Protein AF-A0A444IZS5-F1 (afdb_monomer_lite)

Secondary structure (DSSP, 8-state):
----GGGTTTS-S----HHHHS-THHHHHHHHHTTPPPTTTS--SSPPPHHHHHHHHHHHHHTTSB-TTSPBPHHHHHHHHS-SS-----

Foldseek 3Di:
DDDDPVVVPPDDPDDDDVLVVDQCLLVQLVCLVVVHPQLVPDPDPDRRDPVSSVRSLVVCVVQVQADPVRHGDPSVVVCNVPPPDPPDDD

Radius of gyration: 17.7 Å; chains: 1; bounding box: 53×27×27 Å

InterPro domains:
  IPR027417 P-loop containing nucleoside triphosphate hydrolase [SSF52540] (11-83)
  IPR042035 DEAH helicase, winged-helix domain [G3DSA:1.10.10.2130] (16-61)
  IPR048333 Helicase associated domain (HA2), winged-helix domain [PF04408] (59-84)

Sequence (90 aa):
RLYSEDDYLTRDEFTLPEIQRSNLAEVILQMLSLRLPEPRKFPFIDPPAPRAVNDGFRILRELGAIDSEHRLTQRGRIMLVCPLTRVSPE

Organism: NCBI:txid1859131

Structure (mmCIF, N/CA/C/O backbone):
data_AF-A0A444IZS5-F1
#
_entry.id   AF-A0A444IZS5-F1
#
loop_
_atom_site.group_PDB
_atom_site.id
_atom_site.type_symbol
_atom_site.label_atom_id
_atom_site.label_alt_id
_atom_site.label_comp_id
_atom_site.label_asym_id
_atom_site.label_entity_id
_atom_site.label_seq_id
_atom_site.pdbx_PDB_ins_code
_atom_site.Cartn_x
_atom_site.Cartn_y
_atom_site.Cartn_z
_atom_site.occupancy
_atom_site.B_iso_or_equiv
_atom_site.auth_seq_id
_atom_site.auth_comp_id
_atom_site.auth_asym_id
_atom_site.auth_atom_id
_atom_site.pdbx_PDB_model_num
ATOM 1 N N . ARG A 1 1 ? 38.501 -9.322 11.191 1.00 47.44 1 ARG A N 1
ATOM 2 C CA . ARG A 1 1 ? 37.638 -9.281 9.987 1.00 47.44 1 ARG A CA 1
ATOM 3 C C . ARG A 1 1 ? 37.945 -10.545 9.203 1.00 47.44 1 ARG A C 1
ATOM 5 O O . ARG A 1 1 ? 39.083 -10.683 8.788 1.00 47.44 1 ARG A O 1
ATOM 12 N N . LEU A 1 2 ? 37.002 -11.479 9.114 1.00 48.66 2 LEU A N 1
ATOM 13 C CA . LEU A 1 2 ? 37.151 -12.733 8.373 1.00 48.66 2 LEU A CA 1
ATOM 14 C C . LEU A 1 2 ? 36.034 -12.781 7.335 1.00 48.66 2 LEU A C 1
ATOM 16 O O . LEU A 1 2 ? 34.936 -13.203 7.663 1.00 48.66 2 LEU A O 1
ATOM 20 N N . TYR A 1 3 ? 36.317 -12.286 6.134 1.00 43.88 3 TYR A N 1
ATOM 21 C CA . TYR A 1 3 ? 35.582 -12.626 4.917 1.00 43.88 3 TYR A CA 1
ATOM 22 C C . TYR A 1 3 ? 36.597 -12.641 3.772 1.00 43.88 3 TYR A C 1
ATOM 24 O O . TYR A 1 3 ? 37.463 -11.764 3.709 1.00 43.88 3 TYR A O 1
ATOM 32 N N . SER A 1 4 ? 36.526 -13.685 2.954 1.00 59.62 4 SER A N 1
ATOM 33 C CA . SER A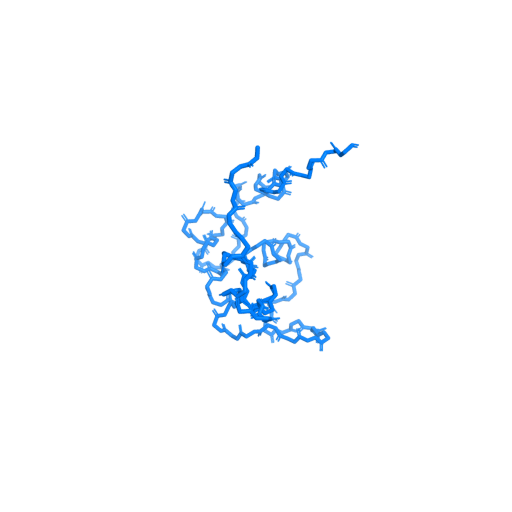 1 4 ? 37.414 -13.983 1.830 1.00 59.62 4 SER A CA 1
ATOM 34 C C . SER A 1 4 ? 37.010 -13.170 0.598 1.00 59.62 4 SER A C 1
ATOM 36 O O . SER A 1 4 ? 35.828 -12.906 0.393 1.00 59.62 4 SER A O 1
ATOM 38 N N . GLU A 1 5 ? 37.985 -12.807 -0.235 1.00 56.88 5 GLU A N 1
ATOM 39 C CA . GLU A 1 5 ? 37.818 -12.014 -1.467 1.00 56.88 5 GLU A CA 1
ATOM 40 C C . GLU A 1 5 ? 36.845 -12.657 -2.485 1.00 56.88 5 GLU A C 1
ATOM 42 O O . GLU A 1 5 ? 36.184 -11.950 -3.243 1.00 56.88 5 GLU A O 1
ATOM 47 N N . ASP A 1 6 ? 36.669 -13.981 -2.438 1.00 53.22 6 ASP A N 1
ATOM 48 C CA . ASP A 1 6 ? 35.797 -14.742 -3.346 1.00 53.22 6 ASP A CA 1
ATOM 49 C C . ASP A 1 6 ? 34.284 -14.502 -3.142 1.00 53.22 6 ASP A C 1
ATOM 51 O O . ASP A 1 6 ? 33.512 -14.610 -4.097 1.00 53.22 6 ASP A O 1
ATOM 55 N N . ASP A 1 7 ? 33.842 -14.092 -1.944 1.00 50.62 7 ASP A N 1
ATOM 56 C CA . ASP A 1 7 ? 32.431 -13.726 -1.688 1.00 50.62 7 ASP A CA 1
ATOM 57 C C . ASP A 1 7 ? 32.054 -12.370 -2.317 1.00 50.62 7 ASP A C 1
ATOM 59 O O . ASP A 1 7 ? 30.875 -12.020 -2.431 1.00 50.62 7 ASP A O 1
ATOM 63 N N . TYR A 1 8 ? 33.048 -11.573 -2.721 1.00 49.38 8 TYR A N 1
ATOM 64 C CA . TYR A 1 8 ? 32.830 -10.274 -3.356 1.00 49.38 8 TYR A CA 1
ATOM 65 C C . TYR A 1 8 ? 32.485 -10.411 -4.848 1.00 49.38 8 TYR A C 1
ATOM 67 O O . TYR A 1 8 ? 31.717 -9.608 -5.376 1.00 49.38 8 TYR A O 1
ATOM 75 N N . LEU A 1 9 ? 33.005 -11.447 -5.517 1.00 54.38 9 LEU A N 1
ATOM 76 C CA . LEU A 1 9 ? 32.951 -11.610 -6.977 1.00 54.38 9 LEU A CA 1
ATOM 77 C C . LEU A 1 9 ? 31.700 -12.339 -7.498 1.00 54.38 9 LEU A C 1
ATOM 79 O O . LEU A 1 9 ? 31.505 -12.418 -8.707 1.00 54.38 9 LEU A O 1
ATOM 83 N N . THR A 1 10 ? 30.839 -12.855 -6.618 1.00 52.16 10 THR A N 1
ATOM 84 C CA . THR A 1 10 ? 29.610 -13.592 -6.985 1.00 52.16 10 THR A CA 1
ATOM 85 C C . THR A 1 10 ? 28.327 -12.774 -6.841 1.00 52.16 10 THR A C 1
ATOM 87 O O . THR A 1 10 ? 27.225 -13.315 -6.928 1.00 52.16 10 THR A O 1
ATOM 90 N N . ARG A 1 11 ? 28.430 -11.457 -6.634 1.00 52.31 11 ARG A N 1
ATOM 91 C CA . ARG A 1 11 ? 27.248 -10.592 -6.598 1.00 52.31 11 ARG A CA 1
ATOM 92 C C . ARG A 1 11 ? 26.779 -10.280 -8.013 1.00 52.31 11 ARG A C 1
ATOM 94 O O . ARG A 1 11 ? 27.516 -9.676 -8.783 1.00 52.31 11 ARG A O 1
ATOM 101 N N . ASP A 1 12 ? 25.535 -10.641 -8.312 1.00 52.41 12 ASP A N 1
ATOM 102 C CA . ASP A 1 12 ? 24.835 -10.165 -9.502 1.00 52.41 12 ASP A CA 1
ATOM 103 C C . ASP A 1 12 ? 24.907 -8.628 -9.564 1.00 52.41 12 ASP A C 1
ATOM 105 O O . ASP A 1 12 ? 24.455 -7.932 -8.651 1.00 52.41 12 ASP A O 1
ATOM 109 N N . GLU A 1 13 ? 25.481 -8.100 -10.647 1.00 52.94 13 GLU A N 1
ATOM 110 C CA . GLU A 1 13 ? 25.792 -6.673 -10.853 1.00 52.94 13 GLU A CA 1
ATOM 111 C C . GLU A 1 13 ? 24.535 -5.789 -11.004 1.00 52.94 13 GLU A C 1
ATOM 113 O O . GLU A 1 13 ? 24.613 -4.563 -11.051 1.00 52.94 13 GLU A O 1
ATOM 118 N N . PHE A 1 14 ? 23.343 -6.392 -11.007 1.00 48.62 14 PHE A N 1
ATOM 119 C CA . PHE A 1 14 ? 22.075 -5.685 -11.137 1.00 48.62 14 PHE A CA 1
ATOM 120 C C . PHE A 1 14 ? 21.048 -6.206 -10.131 1.00 48.62 14 PHE A C 1
ATOM 122 O O . PHE A 1 14 ? 20.336 -7.183 -10.363 1.00 48.62 14 PHE A O 1
ATOM 129 N N . THR A 1 15 ? 20.902 -5.511 -9.004 1.00 56.47 15 THR A N 1
ATOM 130 C CA . THR A 1 15 ? 19.697 -5.638 -8.179 1.00 56.47 15 THR A CA 1
ATOM 131 C C . THR A 1 15 ? 18.482 -5.133 -8.961 1.00 56.47 15 THR A C 1
ATOM 133 O O . THR A 1 15 ? 18.474 -3.997 -9.427 1.00 56.47 15 THR A O 1
ATOM 136 N N . LEU A 1 16 ? 17.447 -5.975 -9.080 1.00 46.19 16 LEU A N 1
ATOM 137 C CA . LEU A 1 16 ? 16.144 -5.625 -9.666 1.00 46.19 16 LEU A CA 1
ATOM 138 C C . LEU A 1 16 ? 15.635 -4.264 -9.140 1.00 46.19 16 LEU A C 1
ATOM 140 O O . LEU A 1 16 ? 15.725 -4.042 -7.926 1.00 46.19 16 LEU A O 1
ATOM 144 N N . PRO A 1 17 ? 15.079 -3.389 -10.007 1.00 47.56 17 PRO A N 1
ATOM 145 C CA . PRO A 1 17 ? 14.668 -2.032 -9.646 1.00 47.56 17 PRO A CA 1
ATOM 146 C C . PRO A 1 17 ? 13.795 -1.996 -8.389 1.00 47.56 17 PRO A C 1
ATOM 148 O O . PRO A 1 17 ? 12.869 -2.792 -8.241 1.00 47.56 17 PRO A O 1
ATOM 151 N N . GLU A 1 18 ? 14.048 -1.043 -7.495 1.00 50.81 18 GLU A N 1
ATOM 152 C CA . GLU A 1 18 ? 13.390 -0.948 -6.185 1.00 50.81 18 GLU A CA 1
ATOM 153 C C . GLU A 1 18 ? 11.864 -0.791 -6.291 1.00 50.81 18 GLU A C 1
ATOM 155 O O . GLU A 1 18 ? 11.131 -1.328 -5.466 1.00 50.81 18 GLU A O 1
ATOM 160 N N . ILE A 1 19 ? 11.359 -0.185 -7.371 1.00 48.84 19 ILE A N 1
ATOM 161 C CA . ILE A 1 19 ? 9.922 -0.090 -7.684 1.00 48.84 19 ILE A CA 1
ATOM 162 C C . ILE A 1 19 ? 9.286 -1.436 -8.083 1.00 48.84 19 ILE A C 1
ATOM 164 O O . ILE A 1 19 ? 8.077 -1.610 -7.964 1.00 48.84 19 ILE A O 1
ATOM 168 N N . GLN A 1 20 ? 10.091 -2.412 -8.516 1.00 45.75 20 GLN A N 1
ATOM 169 C CA . GLN A 1 20 ? 9.663 -3.796 -8.761 1.00 45.75 20 GLN A CA 1
ATOM 170 C C . GLN A 1 20 ? 9.756 -4.675 -7.498 1.00 45.75 20 GLN A C 1
ATOM 172 O O . GLN A 1 20 ? 9.231 -5.787 -7.496 1.00 45.75 20 GLN A O 1
ATOM 177 N N . ARG A 1 21 ? 10.394 -4.184 -6.422 1.00 48.25 21 ARG A N 1
ATOM 178 C CA . ARG A 1 21 ? 10.468 -4.828 -5.091 1.00 48.25 21 ARG A CA 1
ATOM 179 C C . ARG A 1 21 ? 9.615 -4.113 -4.032 1.00 48.25 21 ARG A C 1
ATOM 181 O O . ARG A 1 21 ? 9.386 -4.669 -2.961 1.00 48.25 21 ARG A O 1
ATOM 188 N N . SER A 1 22 ? 9.154 -2.897 -4.322 1.00 54.50 22 SER A N 1
ATOM 189 C CA . SER A 1 22 ? 8.456 -2.025 -3.380 1.00 54.50 22 SER A CA 1
ATOM 190 C C . SER A 1 22 ? 6.969 -2.334 -3.287 1.00 54.50 22 SER A C 1
ATOM 192 O O . SER A 1 22 ? 6.235 -2.401 -4.273 1.00 54.50 22 SER A O 1
ATOM 194 N N . ASN A 1 23 ? 6.521 -2.489 -2.048 1.00 63.69 23 ASN A N 1
ATOM 195 C CA . ASN A 1 23 ? 5.132 -2.688 -1.687 1.00 63.69 23 ASN A CA 1
ATOM 196 C C . ASN A 1 23 ? 4.316 -1.412 -1.974 1.00 63.69 23 ASN A C 1
ATOM 198 O O . ASN A 1 23 ? 4.342 -0.463 -1.193 1.00 63.69 23 ASN A O 1
ATOM 202 N N . LEU A 1 24 ? 3.542 -1.399 -3.067 1.00 83.69 24 LEU A N 1
ATOM 203 C CA . LEU A 1 24 ? 2.644 -0.284 -3.404 1.00 83.69 24 LEU A CA 1
ATOM 204 C C . LEU A 1 24 ? 1.520 -0.065 -2.380 1.00 83.69 24 LEU A C 1
ATOM 206 O O . LEU A 1 24 ? 0.801 0.925 -2.495 1.00 83.69 24 LEU A O 1
ATOM 210 N N . ALA A 1 25 ? 1.345 -0.945 -1.388 1.00 85.12 25 ALA A N 1
ATOM 211 C CA . ALA A 1 25 ? 0.332 -0.775 -0.352 1.00 85.12 25 ALA A CA 1
ATOM 212 C C . ALA A 1 25 ? 0.446 0.582 0.353 1.00 85.12 25 ALA A C 1
ATOM 214 O O . ALA A 1 25 ? -0.578 1.212 0.589 1.00 85.12 25 ALA A O 1
ATOM 215 N N . GLU A 1 26 ? 1.657 1.064 0.645 1.00 85.19 26 GLU A N 1
ATOM 216 C CA . GLU A 1 26 ? 1.832 2.357 1.316 1.00 85.19 26 GLU A CA 1
ATOM 217 C C . GLU A 1 26 ? 1.374 3.523 0.431 1.00 85.19 26 GLU A C 1
ATOM 219 O O . GLU A 1 26 ? 0.586 4.362 0.867 1.00 85.19 26 GLU A O 1
ATOM 224 N N . VAL A 1 27 ? 1.781 3.530 -0.841 1.00 87.69 27 VAL A N 1
ATOM 225 C CA . VAL A 1 27 ? 1.366 4.553 -1.812 1.00 87.69 27 VAL A CA 1
ATOM 226 C C . VAL A 1 27 ? -0.149 4.521 -2.012 1.00 87.69 27 VAL A C 1
ATOM 228 O O . VAL A 1 27 ? -0.802 5.559 -1.958 1.00 87.69 27 VAL A O 1
ATOM 231 N N . ILE A 1 28 ? -0.738 3.333 -2.179 1.00 90.00 28 ILE A N 1
ATOM 232 C CA . ILE A 1 28 ? -2.191 3.167 -2.331 1.00 90.00 28 ILE A CA 1
ATOM 233 C C . ILE A 1 28 ? -2.922 3.669 -1.081 1.00 90.00 28 ILE A C 1
ATOM 235 O O . ILE A 1 28 ? -3.923 4.376 -1.198 1.00 90.00 28 ILE A O 1
ATOM 239 N N . LEU A 1 29 ? -2.417 3.356 0.113 1.00 89.81 29 LEU A N 1
ATOM 240 C CA . LEU A 1 29 ? -2.986 3.821 1.374 1.00 89.81 29 LEU A CA 1
ATOM 241 C C . LEU A 1 29 ? -2.946 5.354 1.477 1.00 89.81 29 LEU A C 1
ATOM 243 O O . LEU A 1 29 ? -3.951 5.968 1.845 1.00 89.81 29 LEU A O 1
ATOM 247 N N . GLN A 1 30 ? -1.827 5.978 1.097 1.00 88.69 30 GLN A N 1
ATOM 248 C CA . GLN A 1 30 ? -1.687 7.436 1.045 1.00 88.69 30 GLN A CA 1
ATOM 249 C C . GLN A 1 30 ? -2.644 8.061 0.022 1.00 88.69 30 GLN A C 1
ATOM 251 O O . GLN A 1 30 ? -3.349 9.017 0.351 1.00 88.69 30 GLN A O 1
ATOM 256 N N . MET A 1 31 ? -2.751 7.497 -1.182 1.00 91.75 31 MET A N 1
ATOM 257 C CA . MET A 1 31 ? -3.676 7.976 -2.215 1.00 91.75 31 MET A CA 1
ATOM 258 C C . MET A 1 31 ? -5.131 7.954 -1.739 1.00 91.75 31 MET A C 1
ATOM 260 O O . MET A 1 31 ? -5.849 8.942 -1.905 1.00 91.75 31 MET A O 1
ATOM 264 N N . LEU A 1 32 ? -5.554 6.864 -1.089 1.00 90.69 32 LEU A N 1
ATOM 265 C CA . LEU A 1 32 ? -6.892 6.753 -0.504 1.00 90.69 32 LEU A CA 1
ATOM 266 C C . LEU A 1 32 ? -7.124 7.809 0.586 1.00 90.69 32 LEU A C 1
ATOM 268 O O . LEU A 1 32 ? -8.224 8.353 0.692 1.00 90.69 32 LEU A O 1
ATOM 272 N N . SER A 1 33 ? -6.095 8.137 1.373 1.00 89.12 33 SER A N 1
ATOM 273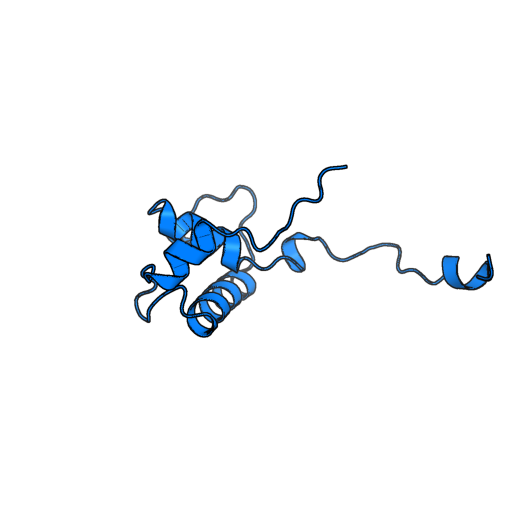 C CA . SER A 1 33 ? -6.183 9.147 2.437 1.00 89.12 33 SER A CA 1
ATOM 274 C C . SER A 1 33 ? -6.395 10.557 1.892 1.00 89.12 33 SER A C 1
ATOM 276 O O . SER A 1 33 ? -7.184 11.328 2.439 1.00 89.12 33 SER A O 1
ATOM 278 N N . LEU A 1 34 ? -5.756 10.844 0.757 1.00 90.44 34 LEU A N 1
ATOM 279 C CA . LEU A 1 34 ? -5.843 12.103 0.028 1.00 90.44 34 LEU A CA 1
ATOM 280 C C . LEU A 1 34 ? -7.075 12.170 -0.887 1.00 90.44 34 LEU A C 1
ATOM 282 O O . LEU A 1 34 ? -7.277 13.175 -1.563 1.00 90.44 34 LEU A O 1
ATOM 286 N N . ARG A 1 35 ? -7.910 11.118 -0.907 1.00 88.94 35 ARG A N 1
ATOM 287 C CA . ARG A 1 35 ? -9.074 10.974 -1.801 1.00 88.94 35 ARG A CA 1
ATOM 288 C C . ARG A 1 35 ? -8.707 11.127 -3.282 1.00 88.94 35 ARG A C 1
ATOM 290 O O . ARG A 1 35 ? -9.488 11.661 -4.069 1.00 88.94 35 ARG A O 1
ATOM 297 N N . LEU A 1 36 ? -7.516 10.664 -3.653 1.00 88.88 36 LEU A N 1
ATOM 298 C CA . LEU A 1 36 ? -7.070 10.652 -5.040 1.00 88.88 36 LEU A CA 1
ATOM 299 C C . LEU A 1 36 ? -7.782 9.543 -5.830 1.00 88.88 36 LEU A C 1
ATOM 301 O O . LEU A 1 36 ? -8.227 8.550 -5.243 1.00 88.88 36 LEU A O 1
ATOM 305 N N . PRO A 1 37 ? -7.885 9.685 -7.165 1.00 86.12 37 PRO A N 1
ATOM 306 C CA . PRO A 1 37 ? -8.355 8.612 -8.030 1.00 86.12 37 PRO A CA 1
ATOM 307 C C . PRO A 1 37 ? -7.545 7.330 -7.832 1.00 86.12 37 PRO A C 1
ATOM 309 O O . PRO A 1 37 ? -6.373 7.371 -7.463 1.00 86.12 37 PRO A O 1
ATOM 312 N N . GLU A 1 38 ? -8.158 6.186 -8.132 1.00 84.38 38 GLU A N 1
ATOM 313 C CA . GLU A 1 38 ? -7.482 4.888 -8.077 1.00 84.38 38 GLU A CA 1
ATOM 314 C C . GLU A 1 38 ? -6.162 4.894 -8.872 1.00 84.38 38 GLU A C 1
ATOM 316 O O . GLU A 1 38 ? -6.098 5.537 -9.924 1.00 84.38 38 GLU A O 1
ATOM 321 N N . PRO A 1 39 ? -5.152 4.093 -8.477 1.00 86.12 39 PRO A N 1
ATOM 322 C CA . PRO A 1 39 ? -3.854 4.053 -9.156 1.00 86.12 39 PRO A CA 1
ATOM 323 C C . PRO A 1 39 ? -3.938 3.825 -10.672 1.00 86.12 39 PRO A C 1
ATOM 325 O O . PRO A 1 39 ? -3.126 4.331 -11.433 1.00 86.12 39 PRO A O 1
ATOM 328 N N . ARG A 1 40 ? -4.958 3.102 -11.146 1.00 83.88 40 ARG A N 1
ATOM 329 C CA . ARG A 1 40 ? -5.167 2.848 -12.581 1.00 83.88 40 ARG A CA 1
ATOM 330 C C . ARG A 1 40 ? -5.638 4.072 -13.373 1.00 83.88 40 ARG A C 1
ATOM 332 O O . ARG A 1 40 ? -5.514 4.085 -14.590 1.00 83.88 40 ARG A O 1
ATOM 339 N N . LYS A 1 41 ? -6.240 5.048 -12.696 1.00 86.00 41 LYS A N 1
ATOM 340 C CA . LYS A 1 41 ? -6.783 6.292 -13.266 1.00 86.00 41 LYS A CA 1
ATOM 341 C C . LYS A 1 41 ? -5.910 7.500 -12.917 1.00 86.00 41 LYS A C 1
ATOM 343 O O . LYS A 1 41 ? -6.221 8.614 -13.328 1.00 86.00 41 LYS A O 1
ATOM 348 N N . PHE A 1 42 ? -4.864 7.294 -12.121 1.00 87.00 42 PHE A N 1
ATOM 349 C CA . PHE A 1 42 ? -3.969 8.348 -11.685 1.00 87.00 42 PHE A CA 1
ATOM 350 C C . PHE A 1 42 ? -2.890 8.602 -12.752 1.00 87.00 42 PHE A C 1
ATOM 352 O O . PHE A 1 42 ? -2.317 7.638 -13.268 1.00 87.00 42 PHE A O 1
ATOM 359 N N . PRO A 1 43 ? -2.601 9.869 -13.103 1.00 86.25 43 PRO A N 1
ATOM 360 C CA . PRO A 1 43 ? -1.634 10.212 -14.144 1.00 86.25 43 PRO A CA 1
ATOM 361 C C . PRO A 1 43 ? -0.194 10.105 -13.616 1.00 86.25 43 PRO A C 1
ATOM 363 O O . PRO A 1 43 ? 0.466 11.108 -13.353 1.00 86.25 43 PRO A O 1
ATOM 366 N N . PHE A 1 44 ? 0.293 8.880 -13.421 1.00 83.06 44 PHE A N 1
ATOM 367 C CA . PHE A 1 44 ? 1.693 8.632 -13.074 1.00 83.06 44 PHE A CA 1
ATOM 368 C C . PHE A 1 44 ? 2.629 9.003 -14.234 1.00 83.06 44 PHE A C 1
ATOM 370 O O . PHE A 1 44 ? 2.284 8.780 -15.393 1.00 83.06 44 PHE A O 1
ATOM 377 N N . ILE A 1 45 ? 3.824 9.516 -13.909 1.00 84.19 45 ILE A N 1
ATOM 378 C CA . ILE A 1 45 ? 4.917 9.704 -14.882 1.00 84.19 45 ILE A CA 1
ATOM 379 C C . ILE A 1 45 ? 5.326 8.337 -15.445 1.00 84.19 45 ILE A C 1
ATOM 381 O O . ILE A 1 45 ? 5.324 8.149 -16.656 1.00 84.19 45 ILE A O 1
ATOM 385 N N . ASP A 1 46 ? 5.555 7.376 -14.546 1.00 79.69 46 ASP A N 1
ATOM 386 C CA . ASP A 1 46 ? 5.777 5.968 -14.865 1.00 79.69 46 ASP A CA 1
ATOM 387 C C . ASP A 1 46 ? 4.727 5.119 -14.132 1.00 79.69 46 ASP A C 1
ATOM 389 O O . ASP A 1 46 ? 4.776 4.996 -12.901 1.00 79.69 46 ASP A O 1
ATOM 393 N N . PRO A 1 47 ? 3.722 4.565 -14.836 1.00 82.06 47 PRO A N 1
ATOM 394 C CA . PRO A 1 47 ? 2.644 3.837 -14.188 1.00 82.06 47 PRO A CA 1
ATOM 395 C C . PRO A 1 47 ? 3.132 2.502 -13.604 1.00 82.06 47 PRO A C 1
ATOM 397 O O . PRO A 1 47 ? 3.876 1.766 -14.259 1.00 82.06 47 PRO A O 1
ATOM 400 N N . PRO A 1 48 ? 2.673 2.128 -12.396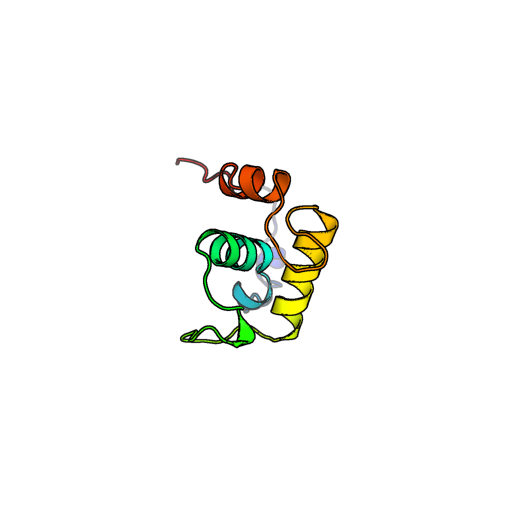 1.00 81.94 48 PRO A N 1
ATOM 401 C CA . PRO A 1 48 ? 3.014 0.842 -11.808 1.00 81.94 48 PRO A CA 1
ATOM 402 C C . PRO A 1 48 ? 2.404 -0.325 -12.592 1.00 81.94 48 PRO A C 1
ATOM 404 O O . PRO A 1 48 ? 1.328 -0.220 -13.188 1.00 81.94 48 PRO A O 1
ATOM 407 N N . ALA A 1 49 ? 3.048 -1.493 -12.517 1.00 84.75 49 ALA A N 1
ATOM 408 C CA . ALA A 1 49 ? 2.513 -2.710 -13.116 1.00 84.75 49 ALA A CA 1
ATOM 409 C C . ALA A 1 49 ? 1.135 -3.069 -12.507 1.00 84.75 49 ALA A C 1
ATOM 411 O O . ALA A 1 49 ? 0.991 -3.073 -11.280 1.00 84.75 49 ALA A O 1
ATOM 412 N N . PRO A 1 50 ? 0.130 -3.476 -13.313 1.00 85.94 50 PRO A N 1
ATOM 413 C CA . PRO A 1 50 ? -1.205 -3.814 -12.805 1.00 85.94 50 PRO A CA 1
ATOM 414 C C . PRO A 1 50 ? -1.209 -4.892 -11.713 1.00 85.94 50 PRO A C 1
ATOM 416 O O . PRO A 1 50 ? -2.041 -4.855 -10.807 1.00 85.94 50 PRO A O 1
ATOM 419 N N . ARG A 1 51 ? -0.269 -5.846 -11.786 1.00 85.00 51 ARG A N 1
ATOM 420 C CA . ARG A 1 51 ? -0.088 -6.893 -10.768 1.00 85.00 51 ARG A CA 1
ATOM 421 C C . ARG A 1 51 ? 0.295 -6.297 -9.413 1.00 85.00 51 ARG A C 1
ATOM 423 O O . ARG A 1 51 ? -0.366 -6.596 -8.428 1.00 85.00 51 ARG A O 1
ATOM 430 N N . ALA A 1 52 ? 1.257 -5.376 -9.395 1.00 84.31 52 ALA A N 1
ATOM 431 C CA . ALA A 1 52 ? 1.708 -4.712 -8.176 1.00 84.31 52 ALA A CA 1
ATOM 432 C C . ALA A 1 52 ? 0.586 -3.887 -7.518 1.00 84.31 52 ALA A C 1
ATOM 434 O O . ALA A 1 52 ? 0.447 -3.890 -6.297 1.00 84.31 52 ALA A O 1
ATOM 435 N N . VAL A 1 53 ? -0.262 -3.228 -8.318 1.00 88.12 53 VAL A N 1
ATOM 436 C CA . VAL A 1 53 ? -1.441 -2.506 -7.804 1.00 88.12 53 VAL A CA 1
ATOM 437 C C . VAL A 1 53 ? -2.412 -3.469 -7.116 1.00 88.12 53 VAL A C 1
ATOM 439 O O . VAL A 1 53 ? -2.873 -3.201 -6.007 1.00 88.12 53 VAL A O 1
ATOM 442 N N . ASN A 1 54 ? -2.709 -4.606 -7.751 1.00 89.81 54 ASN A N 1
ATOM 443 C CA . ASN A 1 54 ? -3.604 -5.614 -7.180 1.00 89.81 54 ASN A CA 1
ATOM 444 C C . ASN A 1 54 ? -3.041 -6.217 -5.888 1.00 89.81 54 ASN A C 1
ATOM 446 O O . ASN A 1 54 ? -3.789 -6.394 -4.925 1.00 89.81 54 ASN A O 1
ATOM 450 N N . ASP A 1 55 ? -1.739 -6.504 -5.857 1.00 88.19 55 ASP A N 1
ATOM 451 C CA . ASP A 1 55 ? -1.060 -7.005 -4.663 1.00 88.19 55 ASP A CA 1
ATOM 452 C C . ASP A 1 55 ? -1.103 -5.991 -3.518 1.00 88.19 55 ASP A C 1
ATOM 454 O O . ASP A 1 55 ? -1.411 -6.367 -2.389 1.00 88.19 55 ASP A O 1
ATOM 458 N N . GLY A 1 56 ? -0.919 -4.699 -3.802 1.00 88.69 56 GLY A N 1
ATOM 459 C CA . GLY A 1 56 ? -1.057 -3.646 -2.797 1.00 88.69 56 GLY A CA 1
ATOM 460 C C . GLY A 1 56 ? -2.465 -3.585 -2.189 1.00 88.69 56 GLY A C 1
ATOM 461 O O . GLY A 1 56 ? -2.610 -3.588 -0.967 1.00 88.69 56 GLY A O 1
ATOM 462 N N . PHE A 1 57 ? -3.521 -3.631 -3.010 1.00 91.88 57 PHE A N 1
ATOM 463 C CA . PHE A 1 57 ? -4.904 -3.706 -2.507 1.00 91.88 57 PHE A CA 1
ATOM 464 C C . PHE A 1 57 ? -5.188 -4.993 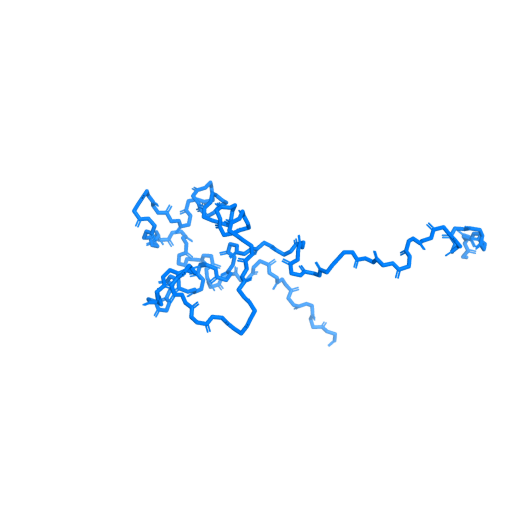-1.720 1.00 91.88 57 PHE A C 1
ATOM 466 O O . PHE A 1 57 ? -5.968 -4.979 -0.766 1.00 91.88 57 PHE A O 1
ATOM 473 N N . ARG A 1 58 ? -4.589 -6.124 -2.107 1.00 90.69 58 ARG A N 1
ATOM 474 C CA . ARG A 1 58 ? -4.704 -7.385 -1.364 1.00 90.69 58 ARG A CA 1
ATOM 475 C C . ARG A 1 58 ? -4.066 -7.263 0.021 1.00 90.69 58 ARG A C 1
ATOM 477 O O . ARG A 1 58 ? -4.743 -7.544 1.004 1.00 90.69 58 ARG A O 1
ATOM 484 N N . ILE A 1 59 ? -2.834 -6.762 0.102 1.00 88.81 59 ILE A N 1
ATOM 485 C CA . ILE A 1 59 ? -2.116 -6.550 1.367 1.00 88.81 59 ILE A CA 1
ATOM 486 C C . ILE A 1 59 ? -2.899 -5.604 2.285 1.00 88.81 59 ILE A C 1
ATOM 488 O O . ILE A 1 59 ? -3.101 -5.905 3.458 1.00 88.81 59 ILE A O 1
ATOM 492 N N . LEU A 1 60 ? -3.408 -4.483 1.763 1.00 90.50 60 LEU A N 1
ATOM 493 C CA . LEU A 1 60 ? -4.194 -3.541 2.565 1.00 90.50 60 LEU A CA 1
ATOM 494 C C . LEU A 1 60 ? -5.487 -4.159 3.117 1.00 90.50 60 LEU A C 1
ATOM 496 O O . LEU A 1 60 ? -5.890 -3.818 4.230 1.00 90.50 60 LEU A O 1
ATOM 500 N N . ARG A 1 61 ? -6.126 -5.076 2.380 1.00 92.12 61 ARG A N 1
ATOM 501 C CA . ARG A 1 61 ? -7.279 -5.839 2.884 1.00 92.12 61 ARG A CA 1
ATOM 502 C C . ARG A 1 61 ? -6.873 -6.841 3.961 1.00 92.12 61 ARG A C 1
ATOM 504 O O . ARG A 1 61 ? -7.518 -6.884 5.002 1.00 92.12 61 ARG A O 1
ATOM 511 N N . GLU A 1 62 ? -5.798 -7.599 3.747 1.00 88.31 62 GLU A N 1
ATOM 512 C CA . GLU A 1 62 ? -5.264 -8.563 4.727 1.00 88.31 62 GLU A CA 1
ATOM 513 C C . GLU A 1 62 ? -4.870 -7.876 6.048 1.00 88.31 62 GLU A C 1
ATOM 515 O O . GLU A 1 62 ? -5.149 -8.383 7.133 1.00 88.31 62 GLU A O 1
ATOM 520 N N . LEU A 1 63 ? -4.298 -6.671 5.969 1.00 87.75 63 LEU A N 1
ATOM 521 C CA . LEU A 1 63 ? -3.956 -5.845 7.130 1.00 87.75 63 LEU A CA 1
ATOM 522 C C . LEU A 1 63 ? -5.173 -5.156 7.775 1.00 87.75 63 LEU A C 1
ATOM 524 O O . LEU A 1 63 ? -5.051 -4.563 8.851 1.00 87.75 63 LEU A O 1
ATOM 528 N N . GLY A 1 64 ? -6.347 -5.214 7.141 1.00 91.06 64 GLY A N 1
ATOM 529 C CA . GLY A 1 64 ? -7.559 -4.526 7.581 1.00 91.06 64 GLY A CA 1
ATOM 530 C C . GLY A 1 64 ? -7.474 -3.002 7.466 1.00 91.06 64 GLY A C 1
ATOM 531 O O . GLY A 1 64 ? -8.187 -2.296 8.179 1.00 91.06 64 GLY A O 1
ATOM 532 N N . ALA A 1 65 ? -6.588 -2.482 6.615 1.00 91.94 65 ALA A N 1
ATOM 533 C CA . ALA A 1 65 ? -6.425 -1.054 6.357 1.00 91.94 65 ALA A CA 1
ATOM 534 C C . ALA A 1 65 ? -7.561 -0.485 5.489 1.00 91.94 65 ALA A C 1
ATOM 536 O O . ALA A 1 65 ? -7.924 0.687 5.624 1.00 91.94 65 ALA A O 1
ATOM 537 N N . ILE A 1 66 ? -8.137 -1.326 4.627 1.00 94.00 66 ILE A N 1
ATOM 538 C CA . ILE A 1 66 ? -9.257 -0.985 3.744 1.00 94.00 66 ILE A CA 1
ATOM 539 C C . ILE A 1 66 ? -10.365 -2.044 3.812 1.00 94.00 66 ILE A C 1
ATOM 541 O O . ILE A 1 66 ? -10.097 -3.201 4.137 1.00 94.00 66 ILE A O 1
ATOM 545 N N . ASP A 1 67 ? -11.601 -1.645 3.509 1.00 92.12 67 ASP A N 1
ATOM 546 C CA . ASP A 1 67 ? -12.753 -2.547 3.398 1.00 92.12 67 ASP A CA 1
ATOM 547 C C . ASP A 1 67 ? -12.894 -3.167 1.987 1.00 92.12 67 ASP A C 1
ATOM 549 O O . ASP A 1 67 ? -12.056 -2.973 1.100 1.00 92.12 67 ASP A O 1
ATOM 553 N N . SER A 1 68 ? -13.960 -3.946 1.771 1.00 90.19 68 SER A N 1
ATOM 554 C CA . SER A 1 68 ? -14.278 -4.568 0.475 1.00 90.19 68 SER A CA 1
ATOM 555 C C . SER A 1 68 ? -14.601 -3.568 -0.638 1.00 90.19 68 SER A C 1
ATOM 557 O O . SER A 1 68 ? -14.527 -3.925 -1.808 1.00 90.19 68 SER A O 1
ATOM 559 N N . GLU A 1 69 ? -14.948 -2.330 -0.286 1.00 90.38 69 GLU A N 1
ATOM 560 C CA . GLU A 1 69 ? -15.229 -1.226 -1.207 1.00 90.38 69 GLU A CA 1
ATOM 561 C C . GLU A 1 69 ? -14.000 -0.310 -1.387 1.00 90.38 69 GLU A C 1
ATOM 563 O O . GLU A 1 69 ? -14.115 0.798 -1.906 1.00 90.38 69 GLU A O 1
ATOM 568 N N . HIS A 1 70 ? -12.813 -0.760 -0.954 1.00 89.06 70 HIS A N 1
ATOM 569 C CA . HIS A 1 70 ? -11.556 -0.004 -0.962 1.00 89.06 70 HIS A CA 1
ATOM 570 C C . HIS A 1 70 ? -11.595 1.302 -0.149 1.00 89.06 70 HIS A C 1
ATOM 572 O O . HIS A 1 70 ? -10.805 2.217 -0.389 1.00 89.06 70 HIS A O 1
ATOM 578 N N . ARG A 1 71 ? -12.477 1.403 0.849 1.00 91.06 71 ARG A N 1
ATOM 579 C CA . ARG A 1 71 ? -12.540 2.558 1.750 1.00 91.06 71 ARG A CA 1
ATOM 580 C C . ARG A 1 71 ? -11.620 2.362 2.946 1.00 91.06 71 ARG A C 1
ATOM 582 O O . ARG A 1 71 ? -11.524 1.276 3.510 1.00 91.06 71 ARG A O 1
ATOM 589 N N . LEU A 1 72 ? -10.984 3.452 3.368 1.00 93.06 72 LEU A N 1
ATOM 590 C CA . LEU A 1 72 ? -10.103 3.501 4.536 1.00 93.06 72 LEU A CA 1
ATOM 591 C C . LEU A 1 72 ? -10.849 3.182 5.840 1.00 93.06 72 LEU A C 1
ATOM 593 O O . LEU A 1 72 ? -11.744 3.929 6.259 1.00 93.06 72 LEU A O 1
ATOM 597 N N . THR A 1 73 ? -10.413 2.124 6.525 1.00 94.31 73 THR A N 1
ATOM 598 C CA . THR A 1 73 ? -10.899 1.766 7.864 1.00 94.31 73 THR A CA 1
ATOM 599 C C . THR A 1 73 ? -10.257 2.654 8.934 1.00 94.31 73 THR A C 1
ATOM 601 O O . THR A 1 73 ? -9.299 3.389 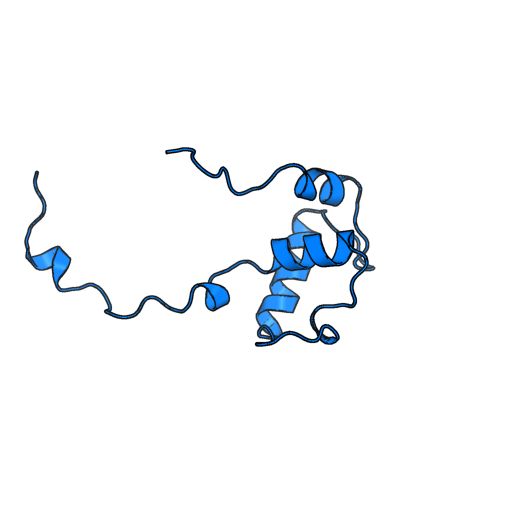8.679 1.00 94.31 73 THR A O 1
ATOM 604 N N . GLN A 1 74 ? -10.743 2.566 10.175 1.00 90.62 74 GLN A N 1
ATOM 605 C CA . GLN A 1 74 ? -10.083 3.215 11.313 1.00 90.62 74 GLN A CA 1
ATOM 606 C C . GLN A 1 74 ? -8.635 2.730 11.488 1.00 90.62 74 GLN A C 1
ATOM 608 O O . GLN A 1 74 ? -7.742 3.520 11.785 1.00 90.62 74 GLN A O 1
ATOM 613 N N . ARG A 1 75 ? -8.387 1.437 11.251 1.00 89.00 75 ARG A N 1
ATOM 614 C CA . ARG A 1 75 ? -7.059 0.830 11.362 1.00 89.00 75 ARG A CA 1
ATOM 615 C C . ARG A 1 75 ? -6.114 1.348 10.275 1.00 89.00 75 ARG A C 1
ATOM 617 O O . ARG A 1 75 ? -4.982 1.693 10.589 1.00 89.00 75 ARG A O 1
ATOM 624 N N . GLY A 1 76 ? -6.590 1.493 9.037 1.00 89.94 76 GLY A N 1
ATOM 625 C CA . GLY A 1 76 ? -5.802 2.083 7.949 1.00 89.94 76 GLY A CA 1
ATOM 626 C C . GLY A 1 76 ? -5.425 3.545 8.200 1.00 89.94 76 GLY A C 1
ATOM 627 O O . GLY A 1 76 ? -4.317 3.958 7.875 1.00 89.94 76 GLY A O 1
ATOM 628 N N . ARG A 1 77 ? -6.295 4.317 8.866 1.00 89.31 77 ARG A N 1
ATOM 629 C CA . ARG A 1 77 ? -5.970 5.690 9.298 1.00 89.31 77 ARG A CA 1
ATOM 630 C C . ARG A 1 77 ? -4.854 5.728 10.332 1.00 89.31 77 ARG A C 1
ATOM 632 O O . ARG A 1 77 ? -3.998 6.595 10.255 1.00 89.31 77 ARG A O 1
ATOM 639 N N . ILE A 1 78 ? -4.842 4.785 11.271 1.00 86.75 78 ILE A N 1
ATOM 640 C CA . ILE A 1 78 ? -3.760 4.669 12.258 1.00 86.75 78 ILE A CA 1
ATOM 641 C C . ILE A 1 78 ? -2.448 4.268 11.569 1.00 86.75 78 ILE A C 1
ATOM 643 O O . IL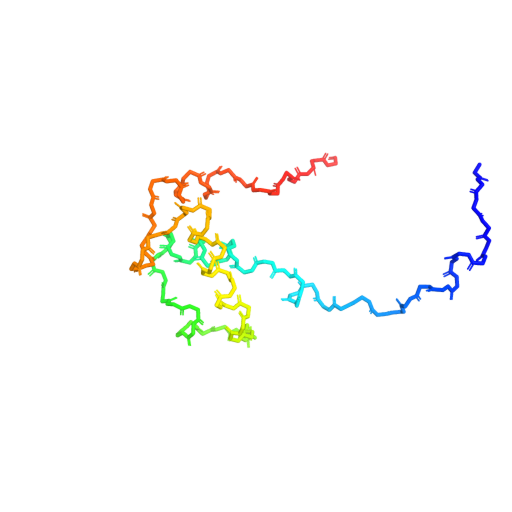E A 1 78 ? -1.404 4.827 11.889 1.00 86.75 78 ILE A O 1
ATOM 647 N N . MET A 1 79 ? -2.499 3.364 10.584 1.00 85.75 79 MET A N 1
ATOM 648 C CA . MET A 1 79 ? -1.322 2.965 9.797 1.00 85.75 79 MET A CA 1
ATOM 649 C C . MET A 1 79 ? -0.699 4.132 9.017 1.00 85.75 79 MET A C 1
ATOM 651 O O . MET A 1 79 ? 0.512 4.166 8.869 1.00 85.75 79 MET A O 1
ATOM 655 N N . LEU A 1 80 ? -1.489 5.115 8.570 1.00 82.88 80 LEU A N 1
ATOM 656 C CA . LEU A 1 80 ? -0.958 6.329 7.929 1.00 82.88 80 LEU A CA 1
ATOM 657 C C . LEU A 1 80 ? -0.137 7.210 8.879 1.00 82.88 80 LEU A C 1
ATOM 659 O O . LEU A 1 80 ? 0.754 7.926 8.438 1.00 82.88 80 LEU A O 1
ATOM 663 N N . VAL A 1 81 ? -0.458 7.182 10.173 1.00 74.81 81 VAL A N 1
ATOM 664 C CA . VAL A 1 81 ? 0.189 8.011 11.205 1.00 74.81 81 VAL A CA 1
ATOM 665 C C . VAL A 1 81 ? 1.377 7.282 11.844 1.00 74.81 81 VAL A C 1
ATOM 667 O O . VAL A 1 81 ? 2.182 7.895 12.540 1.00 74.81 81 VAL A O 1
ATOM 670 N N . CYS A 1 82 ? 1.513 5.979 11.599 1.00 64.31 82 CYS A N 1
ATOM 671 C CA . CYS A 1 82 ? 2.606 5.155 12.094 1.00 64.31 82 CYS A CA 1
ATOM 672 C C . CYS A 1 82 ? 3.423 4.640 10.900 1.00 64.31 82 CYS A C 1
ATOM 674 O O . CYS A 1 82 ? 3.093 3.585 10.355 1.00 64.31 82 CYS A O 1
ATOM 676 N N . PRO A 1 83 ? 4.465 5.374 10.465 1.00 53.62 83 PRO A N 1
ATOM 677 C CA . PRO A 1 83 ? 5.288 4.947 9.345 1.00 53.62 83 PRO A CA 1
ATOM 678 C C . PRO A 1 83 ? 5.910 3.590 9.678 1.00 53.62 83 PRO A C 1
ATOM 680 O O . PRO A 1 83 ? 6.632 3.458 10.667 1.00 53.62 83 PRO A O 1
ATOM 683 N N . LEU A 1 84 ? 5.653 2.578 8.847 1.00 54.97 84 LEU A N 1
ATOM 684 C CA . LEU A 1 84 ? 6.342 1.284 8.941 1.00 54.97 84 LEU A CA 1
ATOM 685 C C . LEU A 1 84 ? 7.838 1.397 8.595 1.00 54.97 84 LEU A C 1
ATOM 687 O O . LEU A 1 84 ? 8.591 0.449 8.803 1.00 54.97 84 LEU A O 1
ATOM 691 N N . THR A 1 85 ? 8.286 2.572 8.156 1.00 48.38 85 THR A N 1
ATOM 692 C CA . THR A 1 85 ? 9.695 2.930 8.035 1.00 48.38 85 THR A CA 1
ATOM 693 C C . THR A 1 85 ? 10.098 3.775 9.236 1.00 48.38 85 THR A C 1
ATOM 695 O O . THR A 1 85 ? 9.837 4.977 9.303 1.00 48.38 85 THR A O 1
ATOM 698 N N . ARG A 1 86 ? 10.791 3.149 10.190 1.00 37.69 86 ARG A N 1
ATOM 699 C CA . ARG A 1 86 ? 11.651 3.884 11.116 1.00 37.69 86 ARG A CA 1
ATOM 700 C C . ARG A 1 86 ? 12.775 4.478 10.270 1.00 37.69 86 ARG A C 1
ATOM 702 O O . ARG A 1 86 ? 13.713 3.771 9.920 1.00 37.69 86 ARG A O 1
ATOM 709 N N . VAL A 1 87 ? 12.664 5.754 9.912 1.00 48.12 87 VAL A N 1
ATOM 710 C CA . VAL A 1 87 ? 13.813 6.497 9.394 1.00 48.12 87 VAL A CA 1
ATOM 711 C C . VAL A 1 87 ? 14.779 6.597 10.569 1.00 48.12 87 VAL A C 1
ATOM 713 O O . VAL A 1 87 ? 14.497 7.282 11.553 1.00 48.12 87 VAL A O 1
ATOM 716 N N . SER A 1 88 ? 15.845 5.802 10.545 1.00 36.62 88 SER A N 1
ATOM 717 C CA . SER A 1 88 ? 16.946 5.943 11.492 1.00 36.62 88 SER A CA 1
ATOM 718 C C . SER A 1 88 ? 17.495 7.364 11.347 1.00 36.62 88 SER A C 1
ATOM 720 O O . SER A 1 88 ? 17.870 7.725 10.231 1.00 36.62 88 SER A O 1
ATOM 722 N N . PRO A 1 89 ? 17.515 8.191 12.405 1.00 48.97 89 PRO A N 1
ATOM 723 C CA . PRO A 1 89 ? 18.335 9.386 12.380 1.00 48.97 89 PRO A CA 1
ATOM 724 C C . PRO A 1 89 ? 19.789 8.916 12.485 1.00 48.97 89 PRO A C 1
ATOM 726 O O . PRO A 1 89 ? 20.127 8.194 13.428 1.00 48.97 89 PRO A O 1
ATOM 729 N N . GLU A 1 90 ? 20.603 9.243 11.484 1.00 43.84 90 GLU A N 1
ATOM 730 C CA . GLU A 1 90 ? 22.058 9.282 11.667 1.00 43.84 90 GLU A CA 1
ATOM 731 C C . GLU A 1 90 ? 22.446 10.468 12.555 1.00 43.84 90 GLU A C 1
ATOM 733 O O . GLU A 1 90 ? 21.783 11.530 12.446 1.00 43.84 90 GLU A O 1
#

pLDDT: mean 74.59, std 18.36, range [36.62, 94.31]